Protein AF-A0A094YRL6-F1 (afdb_monomer_lite)

Sequence (67 aa):
MEAGGYILDITADQFGASPVIVVPVGDERYSPGDLDTALPVHIANRIKAVDAIWPLWLACHDQAMGR

Organism: NCBI:txid104102

Radius of gyration: 16.29 Å; chains: 1; bounding box: 26×35×35 Å

pLDDT: mean 83.75, std 10.97, range [58.69, 97.38]

Secondary structure (DSSP, 8-state):
-EETTEEEE--TTSTT--SSEEEETT-GGG----S--S-HHHHHHHHHHHHHHHHHHHHHHHHHHT-

Foldseek 3Di:
DDDPQKDWDQCCPPDPDDRIDIDGCPPPVNPPDPDDPDDVVVVVVVVVVCVVCVVVVVVVVCVVVVD

Structure (mmCIF, N/CA/C/O backbone):
data_AF-A0A094YRL6-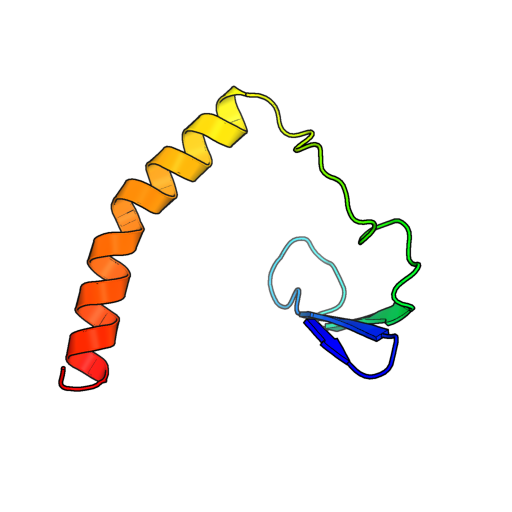F1
#
_entry.id   AF-A0A094YRL6-F1
#
loop_
_atom_site.group_PDB
_atom_site.id
_atom_site.type_symbol
_atom_site.label_atom_id
_atom_site.label_alt_id
_atom_site.label_comp_id
_atom_site.label_asym_id
_atom_site.label_entity_id
_atom_site.label_seq_id
_atom_site.pdbx_PDB_ins_code
_atom_site.Cartn_x
_atom_site.Cartn_y
_atom_site.Cartn_z
_atom_site.occupancy
_atom_site.B_iso_or_equiv
_atom_site.auth_seq_id
_atom_site.auth_comp_id
_atom_site.auth_asym_id
_atom_site.auth_atom_id
_atom_site.pdbx_PDB_model_num
ATOM 1 N N . MET A 1 1 ? -4.705 -8.587 3.990 1.00 59.78 1 MET A N 1
ATOM 2 C CA . MET A 1 1 ? -4.381 -9.296 5.257 1.00 59.78 1 MET A CA 1
ATOM 3 C C . MET A 1 1 ? -4.368 -10.792 4.984 1.00 59.78 1 MET A C 1
ATOM 5 O O . MET A 1 1 ? -5.197 -11.234 4.196 1.00 59.78 1 MET A O 1
ATOM 9 N N . GLU A 1 2 ? -3.451 -11.548 5.591 1.00 74.69 2 GLU A N 1
ATOM 10 C CA . GLU A 1 2 ? -3.463 -13.016 5.512 1.00 74.69 2 GLU A CA 1
ATOM 11 C C . GLU A 1 2 ? -4.418 -13.601 6.565 1.00 74.69 2 GLU A C 1
ATOM 13 O O . GLU A 1 2 ? -4.355 -13.227 7.737 1.00 74.69 2 GLU A O 1
ATOM 18 N N . ALA A 1 3 ? -5.284 -14.531 6.158 1.00 76.81 3 ALA A N 1
ATOM 19 C CA . ALA A 1 3 ? -6.096 -15.350 7.050 1.00 76.81 3 ALA A CA 1
ATOM 20 C C . ALA A 1 3 ? -6.231 -16.775 6.489 1.00 76.81 3 ALA A C 1
ATOM 22 O O . ALA A 1 3 ? -6.822 -16.986 5.432 1.00 76.81 3 ALA A O 1
ATOM 23 N N . GLY A 1 4 ? -5.688 -17.769 7.200 1.00 83.88 4 GLY A N 1
ATOM 24 C CA . GLY A 1 4 ? -5.884 -19.189 6.876 1.00 83.88 4 GLY A CA 1
ATOM 25 C C . GLY A 1 4 ? -5.359 -19.623 5.502 1.00 83.88 4 GLY A C 1
ATOM 26 O O . GLY A 1 4 ? -5.983 -20.465 4.863 1.00 83.88 4 GLY A O 1
ATOM 27 N N . GLY A 1 5 ? -4.251 -19.042 5.027 1.00 88.50 5 GLY A N 1
ATOM 28 C CA . GLY A 1 5 ? -3.695 -19.328 3.696 1.00 88.50 5 GLY A CA 1
ATOM 29 C C . GLY A 1 5 ? -4.364 -18.564 2.548 1.00 88.50 5 GLY A C 1
ATOM 30 O O . GLY A 1 5 ? -4.074 -18.835 1.380 1.00 88.50 5 GLY A O 1
ATOM 31 N N . TYR A 1 6 ? -5.220 -17.591 2.864 1.00 87.94 6 TYR A N 1
ATOM 32 C CA . TYR A 1 6 ? -5.833 -16.690 1.894 1.00 87.94 6 TYR A CA 1
ATOM 33 C C . TYR A 1 6 ? -5.461 -15.239 2.171 1.00 87.94 6 TYR A C 1
ATOM 35 O O . TYR A 1 6 ? -5.291 -14.821 3.316 1.00 87.94 6 TYR A O 1
ATOM 43 N N . ILE A 1 7 ? -5.383 -14.464 1.100 1.00 88.25 7 ILE A N 1
ATOM 44 C CA . ILE A 1 7 ? -5.275 -13.016 1.119 1.00 88.25 7 ILE A CA 1
ATOM 45 C C . ILE A 1 7 ? -6.669 -12.455 0.896 1.00 88.25 7 ILE A C 1
ATOM 47 O O . ILE A 1 7 ? -7.324 -12.756 -0.104 1.00 88.25 7 ILE A O 1
ATOM 51 N N . LEU A 1 8 ? -7.100 -11.635 1.851 1.00 87.25 8 LEU A N 1
ATOM 52 C CA . LEU A 1 8 ? -8.273 -10.786 1.726 1.00 87.25 8 LEU A CA 1
ATOM 53 C C . LEU A 1 8 ? -7.810 -9.375 1.368 1.00 87.25 8 LEU A C 1
ATOM 55 O O . LEU A 1 8 ? -7.113 -8.728 2.165 1.00 87.25 8 LEU A O 1
ATOM 59 N N . ASP A 1 9 ? -8.199 -8.934 0.179 1.00 83.44 9 ASP A N 1
ATOM 60 C CA . ASP A 1 9 ? -7.979 -7.588 -0.330 1.00 83.44 9 ASP A CA 1
ATOM 61 C C . ASP A 1 9 ? -9.325 -6.868 -0.471 1.00 83.44 9 ASP A C 1
ATOM 63 O O . ASP A 1 9 ? -10.269 -7.387 -1.070 1.00 83.44 9 ASP A O 1
ATOM 67 N N . ILE A 1 10 ? -9.434 -5.694 0.146 1.00 83.81 10 ILE A N 1
ATOM 68 C CA . ILE A 1 10 ? -10.648 -4.880 0.152 1.00 83.81 10 ILE A CA 1
ATOM 69 C C . ILE A 1 10 ? -10.350 -3.670 -0.720 1.00 83.81 10 ILE A C 1
ATOM 71 O O . ILE A 1 10 ? -9.766 -2.692 -0.262 1.00 83.81 10 ILE A O 1
ATOM 75 N N . THR A 1 11 ? -10.756 -3.750 -1.983 1.00 74.81 11 THR A N 1
ATOM 76 C CA . THR A 1 11 ? -10.524 -2.702 -2.986 1.00 74.81 11 THR A CA 1
ATOM 77 C C . THR A 1 11 ? -11.758 -1.832 -3.199 1.00 74.81 11 THR A C 1
ATOM 79 O O . THR A 1 11 ? -11.885 -1.188 -4.241 1.00 74.81 11 THR A O 1
ATOM 82 N N . ALA A 1 12 ? -12.722 -1.875 -2.275 1.00 58.69 12 ALA A N 1
ATOM 83 C CA . ALA A 1 12 ? -13.955 -1.109 -2.364 1.00 58.69 12 ALA A CA 1
ATOM 84 C C . ALA A 1 12 ? -13.624 0.379 -2.558 1.00 58.69 12 ALA A C 1
ATOM 86 O O . ALA A 1 12 ? -13.244 1.020 -1.593 1.00 58.69 12 ALA A O 1
ATOM 87 N N . ASP A 1 13 ? -13.816 0.865 -3.794 1.00 61.25 13 ASP A N 1
ATOM 88 C CA . ASP A 1 13 ? -13.555 2.221 -4.322 1.00 61.25 13 ASP A CA 1
ATOM 89 C C . ASP A 1 13 ? -12.278 2.466 -5.157 1.00 61.25 13 ASP A C 1
ATOM 91 O O . ASP A 1 13 ? -12.170 3.526 -5.778 1.00 61.25 13 ASP A O 1
ATOM 95 N N . GLN A 1 14 ? -11.377 1.489 -5.322 1.00 62.25 14 GLN A N 1
ATOM 96 C CA . GLN A 1 14 ? -10.114 1.705 -6.045 1.00 62.25 14 GLN A CA 1
ATOM 97 C C . GLN A 1 14 ? -10.047 0.876 -7.338 1.00 62.25 14 GLN A C 1
ATOM 99 O O . GLN A 1 14 ? -9.940 -0.346 -7.333 1.00 62.25 14 GLN A O 1
ATOM 104 N N . PHE A 1 15 ? -10.106 1.570 -8.479 1.00 63.53 15 PHE A N 1
ATOM 105 C CA . PHE A 1 15 ? -9.737 1.059 -9.813 1.00 63.53 15 PHE A CA 1
ATOM 106 C C . PHE A 1 15 ? -10.622 -0.031 -10.450 1.00 63.53 15 PHE A C 1
ATOM 108 O O . PHE A 1 15 ? -10.149 -0.796 -11.287 1.00 63.53 15 PHE A O 1
ATOM 115 N N . GLY A 1 16 ? -11.921 -0.077 -10.140 1.00 70.06 16 GLY A N 1
ATOM 116 C CA . GLY A 1 16 ? -12.880 -0.917 -10.881 1.00 70.06 16 GLY A CA 1
ATOM 117 C C . GLY A 1 16 ? -12.760 -2.425 -10.627 1.00 70.06 16 GLY A C 1
ATOM 118 O O . GLY A 1 16 ? -13.381 -3.215 -11.337 1.00 70.06 16 GLY A O 1
ATOM 119 N N . ALA A 1 17 ? -11.984 -2.825 -9.619 1.00 77.00 17 ALA A N 1
ATOM 120 C CA . ALA A 1 17 ? -11.932 -4.193 -9.126 1.00 77.00 17 ALA A CA 1
ATOM 121 C C . ALA A 1 17 ? -13.175 -4.544 -8.283 1.00 77.00 17 ALA A C 1
ATOM 123 O O . ALA A 1 17 ? -13.893 -3.663 -7.799 1.00 77.00 17 ALA A O 1
ATOM 124 N N . SER A 1 18 ? -13.429 -5.846 -8.097 1.00 81.31 18 SER A N 1
ATOM 125 C CA . SER A 1 18 ? -14.480 -6.323 -7.188 1.00 81.31 18 SER A CA 1
ATOM 126 C C . SER A 1 18 ? -14.229 -5.797 -5.772 1.00 81.31 18 SER A C 1
ATOM 128 O O . SER A 1 18 ? -13.102 -5.922 -5.313 1.00 81.31 18 SER A O 1
ATOM 130 N N . PRO A 1 19 ? -15.243 -5.302 -5.035 1.00 84.06 19 PRO A N 1
ATOM 131 C CA . PRO A 1 19 ? -15.054 -4.659 -3.725 1.00 84.06 19 PRO A CA 1
ATOM 132 C C . PRO A 1 19 ? -14.271 -5.483 -2.694 1.00 84.06 19 PRO A C 1
ATOM 134 O O . PRO A 1 19 ? -13.671 -4.925 -1.777 1.00 84.06 19 PRO A O 1
ATOM 137 N N . VAL A 1 20 ? -14.307 -6.809 -2.838 1.00 86.69 20 VAL A N 1
ATOM 138 C CA . VAL A 1 20 ? -13.523 -7.762 -2.062 1.00 86.69 20 VAL A CA 1
ATOM 139 C C . VAL A 1 20 ? -12.934 -8.798 -3.019 1.00 86.69 20 VAL A C 1
ATOM 141 O O . VAL A 1 20 ? -13.665 -9.408 -3.805 1.00 86.69 20 VAL A O 1
ATOM 144 N N . ILE A 1 21 ? -11.626 -9.017 -2.926 1.00 87.19 21 ILE A N 1
ATOM 145 C CA . ILE A 1 21 ? -10.886 -10.075 -3.611 1.00 87.19 21 ILE A CA 1
ATOM 146 C C . ILE A 1 21 ? -10.369 -11.052 -2.552 1.00 87.19 21 ILE A C 1
ATOM 148 O O . ILE A 1 21 ? -9.769 -10.655 -1.553 1.00 87.19 21 ILE A O 1
ATOM 152 N N . VAL A 1 22 ? -10.611 -12.344 -2.779 1.00 89.44 22 VAL A N 1
ATOM 153 C CA . VAL A 1 22 ? -10.105 -13.436 -1.939 1.00 89.44 22 VAL A CA 1
ATOM 154 C C . VAL A 1 22 ? -9.291 -14.369 -2.817 1.00 89.44 22 VAL A C 1
ATOM 156 O O . VAL A 1 22 ? -9.822 -14.915 -3.785 1.00 89.44 22 VAL A O 1
ATOM 159 N N . VAL A 1 23 ? -8.013 -14.549 -2.499 1.00 89.88 23 VAL A N 1
ATOM 160 C CA . VAL A 1 23 ? -7.093 -15.388 -3.285 1.00 89.88 23 VAL A CA 1
ATOM 161 C C . VAL A 1 23 ? -6.192 -16.216 -2.374 1.00 89.88 23 VAL A C 1
ATOM 163 O O . VAL A 1 23 ? -5.990 -15.830 -1.224 1.00 89.88 23 VAL A O 1
ATOM 166 N N . PRO A 1 24 ? -5.639 -17.351 -2.832 1.00 90.62 24 PRO A N 1
ATOM 167 C CA . PRO A 1 24 ? -4.594 -18.053 -2.090 1.00 90.62 24 PRO A CA 1
ATOM 168 C C . PRO A 1 24 ? -3.356 -17.165 -1.891 1.00 90.62 24 PRO A C 1
ATOM 170 O O . PRO A 1 24 ? -3.039 -16.346 -2.749 1.00 90.62 24 PRO A O 1
ATOM 173 N N . VAL A 1 25 ? -2.602 -17.376 -0.810 1.00 86.25 25 VAL A N 1
ATOM 174 C CA . VAL A 1 25 ? -1.359 -16.621 -0.516 1.00 86.25 25 VAL A CA 1
ATOM 175 C C . VAL A 1 25 ? -0.270 -16.713 -1.591 1.00 86.25 25 VAL A C 1
ATOM 177 O O . VAL A 1 25 ? 0.632 -15.886 -1.611 1.00 86.25 25 VAL A O 1
ATOM 180 N N . GLY A 1 26 ? -0.348 -17.700 -2.486 1.00 84.56 26 GLY A N 1
ATOM 181 C CA . GLY A 1 26 ? 0.572 -17.852 -3.617 1.00 84.56 26 GLY A CA 1
ATOM 182 C C . GLY A 1 26 ? 0.156 -17.110 -4.890 1.00 84.56 26 GLY A C 1
ATOM 183 O O . GLY A 1 26 ? 0.785 -17.322 -5.921 1.00 84.56 26 GLY A O 1
ATOM 184 N N . ASP A 1 27 ? -0.916 -16.309 -4.868 1.00 88.38 27 ASP A N 1
ATOM 185 C CA . ASP A 1 27 ? -1.329 -15.524 -6.036 1.00 88.38 27 ASP A CA 1
ATOM 186 C C . ASP A 1 27 ? -0.235 -14.514 -6.415 1.00 88.38 27 ASP A C 1
ATOM 188 O O . ASP A 1 27 ? 0.216 -13.714 -5.591 1.00 88.38 27 ASP A O 1
ATOM 192 N N . GLU A 1 28 ? 0.189 -14.547 -7.680 1.00 81.94 28 GLU A N 1
ATOM 193 C CA . GLU A 1 28 ? 1.318 -13.763 -8.191 1.00 81.94 28 GLU A CA 1
ATOM 194 C C . GLU A 1 28 ? 1.146 -12.254 -7.966 1.00 81.94 28 GLU A C 1
ATOM 196 O O . GLU A 1 28 ? 2.131 -11.549 -7.746 1.00 81.94 28 GLU A O 1
ATOM 201 N N . ARG A 1 29 ? -0.100 -11.760 -7.931 1.00 78.12 29 ARG A N 1
ATOM 202 C CA . ARG A 1 29 ? -0.408 -10.342 -7.681 1.00 78.12 29 ARG A CA 1
ATOM 203 C C . ARG A 1 29 ? 0.042 -9.857 -6.307 1.00 78.12 29 ARG A C 1
ATOM 205 O O . ARG A 1 29 ? 0.308 -8.670 -6.150 1.00 78.12 29 ARG A O 1
ATOM 212 N N . TYR A 1 30 ? 0.113 -10.758 -5.331 1.00 78.19 30 TYR A N 1
ATOM 213 C CA . TYR A 1 30 ? 0.474 -10.452 -3.946 1.00 78.19 30 TYR A CA 1
ATOM 214 C C . TYR A 1 30 ? 1.754 -11.171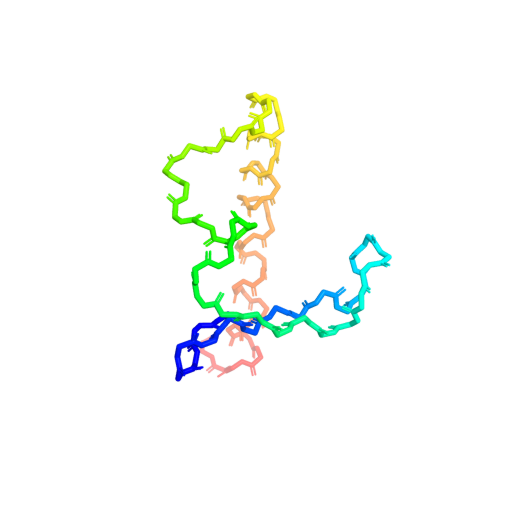 -3.520 1.00 78.19 30 TYR A C 1
ATOM 216 O O . TYR A 1 30 ? 1.979 -11.399 -2.330 1.00 78.19 30 TYR A O 1
ATOM 224 N N . SER A 1 31 ? 2.602 -11.527 -4.488 1.00 72.81 31 SER A N 1
ATOM 225 C CA . SER A 1 31 ? 3.921 -12.068 -4.181 1.00 72.81 31 SER A CA 1
ATOM 226 C C . SER A 1 31 ? 4.713 -11.069 -3.330 1.00 72.81 31 SER A C 1
ATOM 228 O O . SER A 1 31 ? 4.608 -9.863 -3.575 1.00 72.81 31 SER A O 1
ATOM 230 N N . PRO A 1 32 ? 5.519 -11.536 -2.356 1.00 67.12 32 PRO A N 1
ATOM 231 C CA . PRO A 1 32 ? 6.454 -10.681 -1.641 1.00 67.12 32 PRO A CA 1
ATOM 232 C C . PRO A 1 32 ? 7.456 -10.116 -2.652 1.00 67.12 32 PRO A C 1
ATOM 234 O O . PRO A 1 32 ? 8.424 -10.766 -3.041 1.00 67.12 32 PRO A O 1
ATOM 237 N N . GLY A 1 33 ? 7.156 -8.931 -3.167 1.00 63.94 33 GLY A N 1
ATOM 238 C CA . GLY A 1 33 ? 8.050 -8.176 -4.017 1.00 63.94 33 GLY A CA 1
ATOM 239 C C . GLY A 1 33 ? 8.836 -7.222 -3.139 1.00 63.94 33 GLY A C 1
ATOM 240 O O . GLY A 1 33 ? 8.291 -6.222 -2.685 1.00 63.94 33 GLY A O 1
ATOM 241 N N . ASP A 1 34 ? 10.126 -7.489 -2.948 1.00 65.56 34 ASP A N 1
ATOM 242 C CA . ASP A 1 34 ? 11.034 -6.555 -2.263 1.00 65.56 34 ASP A CA 1
ATOM 243 C C . ASP A 1 34 ? 11.327 -5.303 -3.116 1.00 65.56 34 ASP A C 1
ATOM 245 O O . ASP A 1 34 ? 12.033 -4.386 -2.690 1.00 65.56 34 ASP A O 1
ATOM 249 N N . LEU A 1 35 ? 10.808 -5.266 -4.350 1.00 70.31 35 LEU A N 1
ATOM 250 C CA . LEU A 1 35 ? 11.082 -4.238 -5.339 1.00 70.31 35 LEU A CA 1
ATOM 251 C C . LEU A 1 35 ? 9.831 -3.406 -5.630 1.00 70.31 35 LEU A C 1
ATOM 253 O O . LEU A 1 35 ? 8.901 -3.849 -6.304 1.00 70.31 35 LEU A O 1
ATOM 257 N N . ASP A 1 36 ? 9.848 -2.159 -5.172 1.00 78.75 36 ASP A N 1
ATOM 258 C CA . ASP A 1 36 ? 8.876 -1.158 -5.591 1.00 78.75 36 ASP A CA 1
ATOM 259 C C . ASP A 1 36 ? 9.143 -0.772 -7.051 1.00 78.75 36 ASP A C 1
ATOM 261 O O . ASP A 1 36 ? 10.127 -0.103 -7.366 1.00 78.75 36 ASP A O 1
ATOM 265 N N . THR A 1 37 ? 8.285 -1.234 -7.959 1.00 83.19 37 THR A N 1
ATOM 266 C CA . THR A 1 37 ? 8.437 -1.011 -9.406 1.00 83.19 37 THR A CA 1
ATOM 267 C C . THR A 1 37 ? 7.920 0.352 -9.866 1.00 83.19 37 THR A C 1
ATOM 269 O O . THR A 1 37 ? 7.998 0.6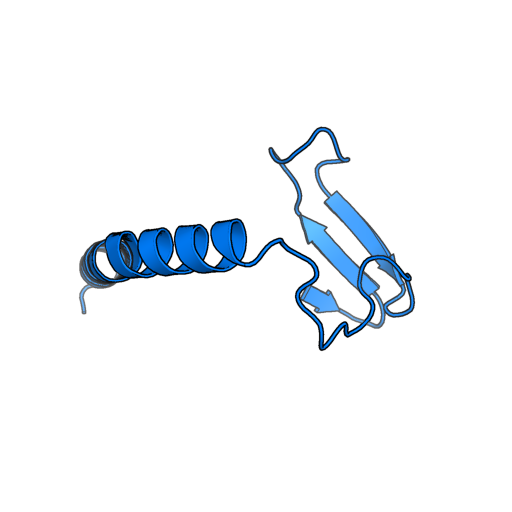70 -11.056 1.00 83.19 37 THR A O 1
ATOM 272 N N . ALA A 1 38 ? 7.399 1.184 -8.956 1.00 84.81 38 ALA A N 1
ATOM 273 C CA . ALA A 1 38 ? 6.948 2.518 -9.313 1.00 84.81 38 ALA A CA 1
ATOM 274 C C . ALA A 1 38 ? 8.132 3.397 -9.740 1.00 84.81 38 ALA A C 1
ATOM 276 O O . ALA A 1 38 ? 9.241 3.309 -9.211 1.00 84.81 38 ALA A O 1
ATOM 277 N N . LEU A 1 39 ? 7.885 4.313 -10.678 1.00 90.75 39 LEU A N 1
ATOM 278 C CA . LEU A 1 39 ? 8.900 5.286 -11.077 1.00 90.75 39 LEU A CA 1
ATOM 279 C C . LEU A 1 39 ? 9.368 6.104 -9.857 1.00 90.75 39 LEU A C 1
ATOM 281 O O . LEU A 1 39 ? 8.524 6.501 -9.046 1.00 90.75 39 LEU A O 1
ATOM 285 N N . PRO A 1 40 ? 10.664 6.463 -9.751 1.00 93.50 40 PRO A N 1
ATOM 286 C CA .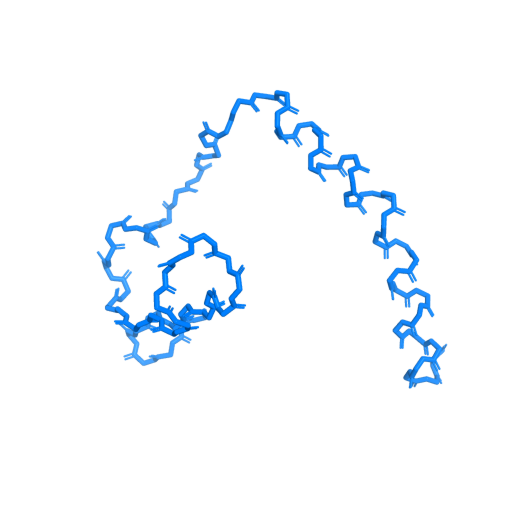 PRO A 1 40 ? 11.202 7.182 -8.591 1.00 93.50 40 PRO A CA 1
ATOM 287 C C . PRO A 1 40 ? 10.437 8.461 -8.225 1.00 93.50 40 PRO A C 1
ATOM 289 O O . PRO A 1 40 ? 10.304 8.802 -7.053 1.00 93.50 40 PRO A O 1
ATOM 292 N N . VAL A 1 41 ? 9.876 9.155 -9.220 1.00 93.69 41 VAL A N 1
ATOM 293 C CA . VAL A 1 41 ? 9.040 10.344 -9.002 1.00 93.69 41 VAL A CA 1
ATOM 294 C C . VAL A 1 41 ? 7.734 10.023 -8.265 1.00 93.69 41 VAL A C 1
ATOM 296 O O . VAL A 1 41 ? 7.308 10.793 -7.410 1.00 93.69 41 VAL A O 1
ATOM 299 N N . HIS A 1 42 ? 7.106 8.879 -8.539 1.00 91.56 42 HIS A N 1
ATOM 300 C CA . HIS A 1 42 ? 5.887 8.448 -7.853 1.00 91.56 42 HIS A CA 1
ATOM 301 C C . HIS A 1 42 ? 6.190 7.989 -6.425 1.00 91.56 42 HIS A C 1
ATOM 303 O O . HIS A 1 42 ? 5.436 8.325 -5.513 1.00 91.56 42 HIS A O 1
ATOM 309 N N . ILE A 1 43 ? 7.336 7.329 -6.220 1.00 92.88 43 ILE A N 1
ATOM 310 C CA . ILE A 1 43 ? 7.869 7.003 -4.890 1.00 92.88 43 ILE A CA 1
ATOM 311 C C . ILE A 1 43 ? 8.084 8.282 -4.067 1.00 92.88 43 ILE A C 1
ATOM 313 O O . ILE A 1 43 ? 7.570 8.413 -2.958 1.00 92.88 43 ILE A O 1
ATOM 317 N N . ALA A 1 44 ? 8.788 9.264 -4.630 1.00 94.75 44 ALA A N 1
ATOM 318 C CA . ALA A 1 44 ? 9.055 10.526 -3.950 1.00 94.75 44 ALA A CA 1
ATOM 319 C C . ALA A 1 44 ? 7.766 11.303 -3.632 1.00 94.75 44 ALA A C 1
ATOM 321 O O . ALA A 1 44 ? 7.641 11.883 -2.555 1.00 94.75 44 ALA A O 1
ATOM 322 N N . ASN A 1 45 ? 6.795 11.308 -4.550 1.00 95.62 45 ASN A N 1
ATOM 323 C CA . ASN A 1 45 ? 5.534 12.019 -4.357 1.00 95.62 45 ASN A CA 1
ATOM 324 C C . ASN A 1 45 ? 4.666 11.387 -3.266 1.00 95.62 45 ASN A C 1
ATOM 326 O O . ASN A 1 45 ? 4.127 12.124 -2.442 1.00 95.62 45 ASN A O 1
ATOM 330 N N . ARG A 1 46 ? 4.547 10.051 -3.215 1.00 92.88 46 ARG A N 1
ATOM 331 C CA . ARG A 1 46 ? 3.762 9.396 -2.155 1.00 92.88 46 ARG A CA 1
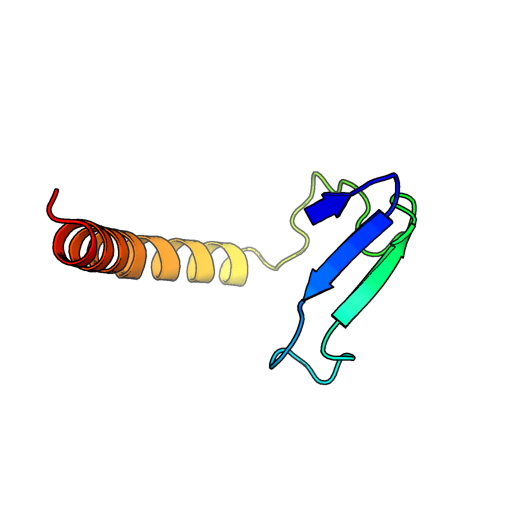ATOM 332 C C . ARG A 1 46 ? 4.399 9.580 -0.776 1.00 92.88 46 ARG A C 1
ATOM 334 O O . ARG A 1 46 ? 3.667 9.833 0.169 1.00 92.88 46 ARG A O 1
ATOM 341 N N . ILE A 1 47 ? 5.735 9.541 -0.672 1.00 95.75 47 ILE A N 1
ATOM 342 C CA . ILE A 1 47 ? 6.445 9.812 0.591 1.00 95.75 47 ILE A CA 1
ATOM 343 C C . ILE A 1 47 ? 6.127 11.231 1.069 1.00 95.75 47 ILE A C 1
ATOM 345 O O . ILE A 1 47 ? 5.630 11.401 2.175 1.00 95.75 47 ILE A O 1
ATOM 349 N N . LYS A 1 48 ? 6.289 12.239 0.201 1.00 96.81 48 LYS A N 1
ATOM 350 C CA . LYS A 1 48 ? 5.953 13.634 0.533 1.00 96.81 48 LYS A CA 1
ATOM 351 C C . LYS A 1 48 ? 4.496 13.809 0.964 1.00 96.81 48 LYS A C 1
ATOM 353 O O . LYS A 1 48 ? 4.217 14.585 1.872 1.00 96.81 48 LYS A O 1
ATOM 358 N N . ALA A 1 49 ? 3.568 13.126 0.295 1.00 96.19 49 ALA A N 1
ATOM 359 C CA . ALA A 1 49 ? 2.152 13.188 0.639 1.00 96.19 49 ALA A CA 1
ATOM 360 C C . ALA A 1 49 ? 1.876 12.567 2.017 1.00 96.19 49 ALA A C 1
ATOM 362 O O . ALA A 1 49 ? 1.169 13.171 2.823 1.00 96.19 49 ALA A O 1
ATOM 363 N N . VAL A 1 50 ? 2.462 11.400 2.307 1.00 95.88 50 VAL A N 1
ATOM 364 C CA . VAL A 1 50 ? 2.354 10.750 3.620 1.00 95.88 50 VAL A CA 1
ATOM 365 C C . VAL A 1 50 ? 2.964 11.633 4.702 1.00 95.88 50 VAL A C 1
ATOM 367 O O . VAL A 1 50 ? 2.282 11.911 5.680 1.00 95.88 50 VAL A O 1
ATOM 370 N N . ASP A 1 51 ? 4.173 12.157 4.505 1.00 97.38 51 ASP A N 1
ATOM 371 C CA . ASP A 1 51 ? 4.835 13.039 5.475 1.00 97.38 51 ASP A CA 1
ATOM 372 C C . ASP A 1 51 ? 3.986 14.277 5.814 1.00 97.38 51 ASP A C 1
ATOM 374 O O . ASP A 1 51 ? 3.976 14.735 6.956 1.00 97.38 51 ASP A O 1
ATOM 378 N N . ALA A 1 52 ? 3.236 14.806 4.841 1.00 96.31 52 ALA A N 1
ATOM 379 C CA . ALA A 1 52 ? 2.355 15.951 5.049 1.00 96.31 52 ALA A CA 1
ATOM 380 C C . ALA A 1 52 ? 1.058 15.602 5.804 1.00 96.31 52 ALA A C 1
ATOM 382 O O . ALA A 1 52 ? 0.568 16.413 6.589 1.00 96.31 52 ALA A O 1
ATOM 383 N N . ILE A 1 53 ? 0.477 14.424 5.559 1.00 96.56 53 ILE A N 1
ATOM 384 C CA . ILE A 1 53 ? -0.850 14.049 6.080 1.00 96.56 53 ILE A CA 1
ATOM 385 C C . ILE A 1 53 ? -0.745 13.268 7.395 1.00 96.56 53 ILE A C 1
ATOM 387 O O . ILE A 1 53 ? -1.599 13.412 8.270 1.00 96.56 53 ILE A O 1
ATOM 391 N N . TRP A 1 54 ? 0.301 12.459 7.561 1.00 95.19 54 TRP A N 1
ATOM 392 C CA . TRP A 1 54 ? 0.453 11.525 8.675 1.00 95.19 54 TRP A CA 1
ATOM 393 C C . TRP A 1 54 ? 0.391 12.192 10.058 1.00 95.19 54 TRP A C 1
ATOM 395 O O . TRP A 1 54 ? -0.372 11.713 10.901 1.00 95.19 54 TRP A O 1
ATOM 405 N N . PRO A 1 55 ? 1.065 13.334 10.308 1.00 96.19 55 PRO A N 1
ATOM 406 C CA . PRO A 1 55 ? 0.962 14.012 11.600 1.00 96.19 55 PRO A CA 1
ATOM 407 C C . PRO A 1 55 ? -0.455 14.522 11.899 1.00 96.19 55 PRO A C 1
ATOM 409 O O . PRO A 1 55 ? -0.899 14.487 13.044 1.00 96.19 55 PRO A O 1
ATOM 412 N N . LEU A 1 56 ? -1.183 14.975 10.871 1.00 95.88 56 LEU A N 1
ATOM 413 C CA . LEU A 1 56 ? -2.553 15.479 11.011 1.00 95.88 56 LEU A CA 1
ATOM 414 C C . LEU A 1 56 ? -3.526 14.345 11.334 1.00 95.88 56 LEU A C 1
ATOM 416 O O . LEU A 1 56 ? -4.403 14.498 12.184 1.00 95.88 56 LEU A O 1
ATOM 420 N N . TRP A 1 57 ? -3.350 13.201 10.672 1.00 93.00 57 TRP A N 1
ATOM 421 C CA . TRP A 1 57 ? -4.143 12.009 10.933 1.00 93.00 57 TRP A CA 1
ATOM 422 C C . TRP A 1 57 ? -3.934 11.503 12.362 1.00 93.00 57 TRP A C 1
ATOM 424 O O . TRP A 1 57 ? -4.918 11.259 13.056 1.00 93.00 57 TRP A O 1
ATOM 434 N N . LEU A 1 58 ? -2.682 11.428 12.831 1.00 94.62 58 LEU A N 1
ATOM 435 C CA . LEU A 1 58 ? -2.371 11.030 14.208 1.00 94.62 58 LEU A CA 1
ATOM 436 C C . LEU A 1 58 ? -2.999 11.977 15.232 1.00 94.62 58 LEU A C 1
ATOM 438 O O . LEU A 1 58 ? -3.652 11.518 16.161 1.00 94.62 58 LEU A O 1
ATOM 442 N N . ALA A 1 59 ? -2.890 13.291 15.024 1.00 92.81 59 ALA A N 1
ATOM 443 C CA . ALA A 1 59 ? -3.513 14.266 15.914 1.00 92.81 59 ALA A CA 1
ATOM 444 C C . ALA A 1 59 ? -5.045 14.116 15.967 1.00 92.81 59 ALA A C 1
ATOM 446 O O . ALA A 1 59 ? -5.640 14.200 17.039 1.00 92.81 59 ALA A O 1
ATOM 447 N N . CYS A 1 60 ? -5.690 13.872 14.824 1.00 92.06 60 CYS A N 1
ATOM 448 C CA . CYS A 1 60 ? -7.129 13.619 14.766 1.00 92.06 60 CYS A CA 1
ATOM 449 C C . CYS A 1 60 ? -7.508 12.302 15.462 1.00 92.06 60 CYS A C 1
ATOM 451 O O . CYS A 1 60 ? -8.474 12.260 16.225 1.00 92.06 60 CYS A O 1
ATOM 453 N N . HIS A 1 61 ? -6.734 11.241 15.232 1.00 89.88 61 HIS A N 1
ATOM 454 C CA . HIS A 1 61 ? -6.925 9.940 15.861 1.00 89.88 61 HIS A CA 1
ATOM 455 C C . HIS A 1 61 ? -6.781 10.019 17.387 1.00 89.88 61 HIS A C 1
ATOM 457 O O . HIS A 1 61 ? -7.638 9.510 18.105 1.00 89.88 61 HIS A O 1
AT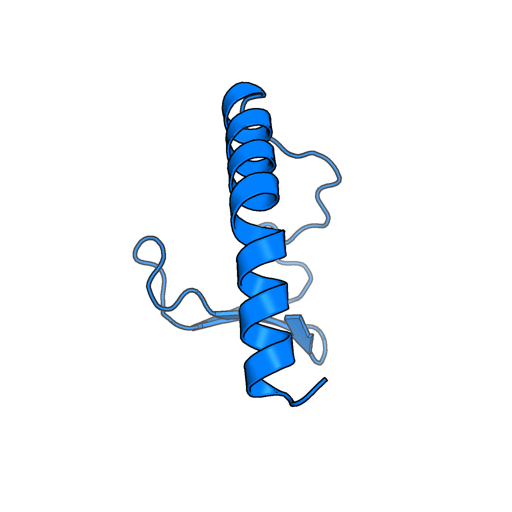OM 463 N N . ASP A 1 62 ? -5.742 10.682 17.894 1.00 89.56 62 ASP A N 1
ATOM 464 C CA . ASP A 1 62 ? -5.490 10.794 19.333 1.00 89.56 62 ASP A CA 1
ATOM 465 C C . ASP A 1 62 ? -6.576 11.619 20.031 1.00 89.56 62 ASP A C 1
ATOM 467 O O . ASP A 1 62 ? -7.083 11.204 21.074 1.00 89.56 62 ASP A O 1
ATOM 471 N N . GLN A 1 63 ? -7.049 12.696 19.393 1.00 81.81 63 GLN A N 1
ATOM 472 C CA . GLN A 1 63 ? -8.222 13.447 19.856 1.00 81.81 63 GLN A CA 1
ATOM 473 C C . GLN A 1 63 ? -9.484 12.579 19.905 1.00 81.81 63 GLN A C 1
ATOM 475 O O . GLN A 1 63 ? -10.225 12.628 20.886 1.00 81.81 63 GLN A O 1
ATOM 480 N N . ALA A 1 64 ? -9.730 11.765 18.874 1.00 78.62 64 ALA A N 1
ATOM 481 C CA . ALA A 1 64 ? -10.872 10.854 18.836 1.00 78.62 64 ALA A CA 1
ATOM 482 C C . ALA A 1 64 ? -10.774 9.738 19.893 1.00 78.62 64 ALA A C 1
ATOM 484 O O . ALA A 1 64 ? -11.798 9.248 20.368 1.00 78.62 64 ALA A O 1
ATOM 485 N N . MET A 1 65 ? -9.554 9.357 20.279 1.00 81.56 65 MET A N 1
ATOM 486 C CA . MET A 1 65 ? -9.273 8.303 21.256 1.00 81.56 65 MET A CA 1
ATOM 487 C C . MET A 1 65 ? -8.983 8.823 22.673 1.00 81.56 65 MET A C 1
ATOM 489 O O . MET A 1 65 ? -8.726 8.012 23.565 1.00 81.56 65 MET A O 1
ATOM 493 N N . GLY A 1 66 ? -9.039 10.141 22.894 1.00 74.31 66 GLY A N 1
ATOM 494 C CA . GLY A 1 66 ? -8.833 10.782 24.195 1.00 74.31 66 GLY A CA 1
ATOM 495 C C . GLY A 1 66 ? -7.427 10.607 24.780 1.00 74.31 66 GLY A C 1
ATOM 496 O O . GLY A 1 66 ? -7.309 10.478 25.999 1.00 74.31 66 GLY A O 1
ATOM 497 N N . ARG A 1 67 ? -6.390 10.544 23.934 1.00 59.88 67 ARG A N 1
ATOM 498 C CA . ARG A 1 67 ? -4.978 10.427 24.342 1.00 59.88 67 ARG A CA 1
ATOM 499 C C . ARG A 1 67 ? -4.236 11.752 24.248 1.00 59.88 67 ARG A C 1
ATOM 501 O O . ARG A 1 67 ? -4.584 12.558 23.359 1.00 59.88 67 ARG A O 1
#